Protein AF-A0A6A3G3S0-F1 (afdb_monomer_lite)

pLDDT: mean 76.73, std 18.08, range [41.16, 98.62]

InterPro domains:
  IPR059861 BZIP transcription factor, 1 C-terminal domain [PF27643] (61-111)

Structure (mmCIF, N/CA/C/O backbone):
data_AF-A0A6A3G3S0-F1
#
_entry.id   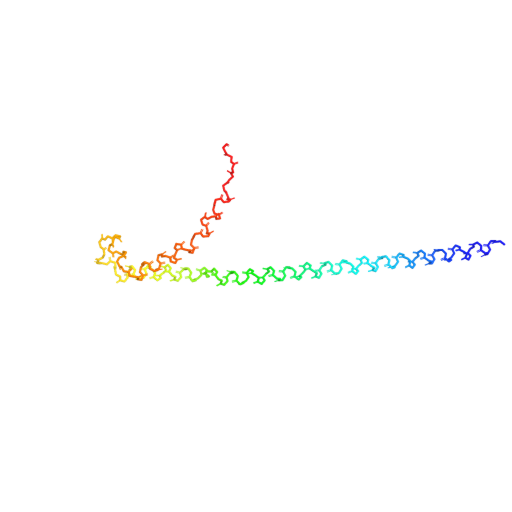AF-A0A6A3G3S0-F1
#
loop_
_atom_site.group_PDB
_atom_site.id
_atom_site.type_symbol
_atom_site.label_atom_id
_atom_site.label_alt_id
_atom_site.label_comp_id
_atom_site.label_asym_id
_atom_site.label_entity_id
_atom_site.label_seq_id
_atom_site.pdbx_PDB_ins_code
_atom_site.Cartn_x
_atom_site.Cartn_y
_atom_site.Cartn_z
_atom_site.occupancy
_atom_site.B_iso_or_equiv
_atom_site.auth_seq_id
_atom_site.auth_comp_id
_atom_site.auth_asym_id
_atom_site.auth_atom_id
_atom_site.pdbx_PDB_model_num
ATOM 1 N N . MET A 1 1 ? 34.112 5.052 -49.708 1.00 67.19 1 MET A N 1
ATOM 2 C CA . MET A 1 1 ? 34.308 5.078 -48.235 1.00 67.19 1 MET A CA 1
ATOM 3 C C . MET A 1 1 ? 33.255 5.879 -47.453 1.00 67.19 1 MET A C 1
ATOM 5 O O . MET A 1 1 ? 32.523 5.269 -46.684 1.00 67.19 1 MET A O 1
ATOM 9 N N . LYS A 1 2 ? 33.097 7.201 -47.648 1.00 85.00 2 LYS A N 1
ATOM 10 C CA . LYS A 1 2 ? 32.223 8.062 -46.803 1.00 85.00 2 LYS A CA 1
ATOM 11 C C . LYS A 1 2 ? 30.750 7.609 -46.683 1.00 85.00 2 LYS A C 1
ATOM 13 O O . LYS A 1 2 ? 30.174 7.660 -45.600 1.00 85.00 2 LYS A O 1
ATOM 18 N N . LYS A 1 3 ? 30.140 7.105 -47.768 1.00 90.94 3 LYS A N 1
ATOM 19 C CA . LYS A 1 3 ? 28.745 6.603 -47.761 1.00 90.94 3 LYS A CA 1
ATOM 20 C C . LYS A 1 3 ? 28.559 5.337 -46.908 1.00 90.94 3 LYS A C 1
ATOM 22 O O . LYS A 1 3 ? 27.521 5.193 -46.270 1.00 90.94 3 LYS A O 1
ATOM 27 N N . ALA A 1 4 ? 29.551 4.443 -46.882 1.00 92.69 4 ALA A N 1
ATOM 28 C CA . ALA A 1 4 ? 29.500 3.218 -46.081 1.00 92.69 4 ALA A CA 1
ATOM 29 C C . ALA A 1 4 ? 29.567 3.539 -44.580 1.00 92.69 4 ALA A C 1
ATOM 31 O O . ALA A 1 4 ? 28.737 3.057 -43.816 1.00 92.69 4 ALA A O 1
ATOM 32 N N . ILE A 1 5 ? 30.460 4.457 -44.193 1.00 93.62 5 ILE A N 1
ATOM 33 C CA . ILE A 1 5 ? 30.597 4.938 -42.809 1.00 93.62 5 ILE A CA 1
ATOM 34 C C . ILE A 1 5 ? 29.283 5.558 -42.311 1.00 93.62 5 ILE A C 1
ATOM 36 O O . ILE A 1 5 ? 28.800 5.207 -41.238 1.00 93.62 5 ILE A O 1
ATOM 40 N N . ARG A 1 6 ? 28.647 6.424 -43.112 1.00 94.31 6 ARG A N 1
ATOM 41 C CA . ARG A 1 6 ? 27.362 7.047 -42.745 1.00 94.31 6 ARG A CA 1
ATOM 42 C C . ARG A 1 6 ? 26.238 6.020 -42.562 1.00 94.31 6 ARG A C 1
ATOM 44 O O . ARG A 1 6 ? 25.422 6.168 -41.655 1.00 94.31 6 ARG A O 1
ATOM 51 N N . ARG A 1 7 ? 26.175 4.985 -43.408 1.00 95.38 7 ARG A N 1
ATOM 52 C CA . ARG A 1 7 ? 25.184 3.902 -43.266 1.00 95.38 7 ARG A CA 1
ATOM 53 C C . ARG A 1 7 ? 25.396 3.125 -41.971 1.00 95.38 7 ARG A C 1
ATOM 55 O O . ARG A 1 7 ? 24.426 2.866 -41.264 1.00 95.38 7 ARG A O 1
ATOM 62 N N . GLU A 1 8 ? 26.644 2.819 -41.640 1.00 95.69 8 GLU A N 1
ATOM 63 C CA . GLU A 1 8 ? 26.983 2.096 -40.415 1.00 95.69 8 GLU A CA 1
ATOM 64 C C . GLU A 1 8 ? 26.672 2.915 -39.154 1.00 95.69 8 GLU A C 1
ATOM 66 O O . GLU A 1 8 ? 26.036 2.430 -38.219 1.00 95.69 8 GLU A O 1
ATOM 71 N N . GLN A 1 9 ? 26.985 4.212 -39.167 1.00 95.25 9 GLN A N 1
ATOM 72 C CA . GLN A 1 9 ? 26.577 5.135 -38.104 1.00 95.25 9 GLN A CA 1
ATOM 73 C C . GLN A 1 9 ? 25.050 5.219 -37.959 1.00 95.25 9 GLN A C 1
ATOM 75 O O . GLN A 1 9 ? 24.542 5.244 -36.836 1.00 95.25 9 GLN A O 1
ATOM 80 N N . GLY A 1 10 ? 24.308 5.219 -39.072 1.00 97.00 10 GLY A N 1
ATOM 81 C CA . GLY A 1 10 ? 22.844 5.179 -39.072 1.00 97.00 10 GLY A CA 1
ATOM 82 C C . GLY A 1 10 ? 22.292 3.917 -38.405 1.00 97.00 10 GLY A C 1
ATOM 83 O O . GLY A 1 10 ? 21.446 4.017 -37.513 1.00 97.00 10 GLY A O 1
ATOM 84 N N . ARG A 1 11 ? 22.827 2.742 -38.762 1.00 97.00 11 ARG A N 1
ATOM 85 C CA . ARG A 1 11 ? 22.468 1.456 -38.136 1.00 97.00 11 ARG A CA 1
ATOM 86 C C . ARG A 1 11 ? 22.727 1.477 -36.632 1.00 97.00 11 ARG A C 1
ATOM 88 O O . ARG A 1 11 ? 21.829 1.155 -35.855 1.00 97.00 11 ARG A O 1
ATOM 95 N N . ASN A 1 12 ? 23.901 1.950 -36.216 1.00 97.75 12 ASN A N 1
ATOM 96 C CA . ASN A 1 12 ? 24.274 2.039 -34.804 1.00 97.75 12 ASN A CA 1
ATOM 97 C C . ASN A 1 12 ? 23.388 3.008 -34.017 1.00 97.75 12 ASN A C 1
ATOM 99 O O . ASN A 1 12 ? 22.987 2.723 -32.887 1.00 97.75 12 ASN A O 1
ATOM 103 N N . SER A 1 13 ? 23.046 4.160 -34.587 1.00 97.56 13 SER A N 1
ATOM 104 C CA . SER A 1 13 ? 22.135 5.111 -33.944 1.00 97.56 13 SER A CA 1
ATOM 105 C C . SER A 1 13 ? 20.719 4.548 -33.820 1.00 97.56 13 SER A C 1
ATOM 107 O O . SER A 1 13 ? 20.108 4.668 -32.757 1.00 97.56 13 SER A O 1
ATOM 109 N N . GLN A 1 14 ? 20.224 3.847 -34.843 1.00 97.88 14 GLN A N 1
ATOM 110 C CA . GLN A 1 14 ? 18.904 3.220 -34.804 1.00 97.88 14 GLN A CA 1
ATOM 111 C C . GLN A 1 14 ? 18.845 2.042 -33.819 1.00 97.88 14 GLN A C 1
ATOM 113 O O . GLN A 1 14 ? 17.877 1.919 -33.066 1.00 97.88 14 GLN A O 1
ATOM 118 N N . ALA A 1 15 ? 19.895 1.219 -33.754 1.00 98.06 15 ALA A N 1
ATOM 119 C CA . ALA A 1 15 ? 20.025 0.156 -32.759 1.00 98.06 15 ALA A CA 1
ATOM 120 C C . ALA A 1 15 ? 20.031 0.726 -31.332 1.00 98.06 15 ALA A C 1
ATOM 122 O O . ALA A 1 15 ? 19.273 0.263 -30.475 1.00 98.06 15 ALA A O 1
ATOM 123 N N . ARG A 1 16 ? 20.803 1.797 -31.093 1.00 97.94 16 ARG A N 1
ATOM 124 C CA . ARG A 1 16 ? 20.833 2.503 -29.803 1.00 97.94 16 ARG A CA 1
ATOM 125 C C . ARG A 1 16 ? 19.474 3.085 -29.435 1.00 97.94 16 ARG A C 1
ATOM 127 O O . ARG A 1 16 ? 19.062 2.953 -28.286 1.00 97.94 16 ARG A O 1
ATOM 134 N N . TYR A 1 17 ? 18.764 3.694 -30.383 1.00 97.94 17 TYR A N 1
ATOM 135 C CA . TYR A 1 17 ? 17.420 4.219 -30.140 1.00 97.94 17 TYR A CA 1
ATOM 136 C C . TYR A 1 17 ? 16.448 3.105 -29.730 1.00 97.94 17 TYR A C 1
ATOM 138 O O . TYR A 1 17 ? 15.818 3.199 -28.678 1.00 97.94 17 TYR A O 1
ATOM 146 N N . ARG A 1 18 ? 16.395 2.004 -30.493 1.00 98.00 18 ARG A N 1
ATOM 147 C CA . ARG A 1 18 ? 15.549 0.841 -30.171 1.00 98.00 18 ARG A CA 1
ATOM 148 C C . ARG A 1 18 ? 15.887 0.236 -28.809 1.00 98.00 18 ARG A C 1
ATOM 150 O O . ARG A 1 18 ? 14.985 -0.184 -28.091 1.00 98.00 18 ARG A O 1
ATOM 157 N N . ASN A 1 19 ? 17.167 0.193 -28.441 1.00 98.38 19 ASN A N 1
ATOM 158 C CA . ASN A 1 19 ? 17.584 -0.296 -27.130 1.00 98.38 19 ASN A CA 1
ATOM 159 C C . ASN A 1 19 ? 17.099 0.620 -25.995 1.00 98.38 19 ASN A C 1
ATOM 161 O O . ASN A 1 19 ? 16.526 0.139 -25.022 1.00 98.38 19 ASN A O 1
ATOM 165 N N . ARG A 1 20 ? 17.247 1.945 -26.143 1.00 98.31 20 ARG A N 1
ATOM 166 C CA . ARG A 1 20 ? 16.732 2.912 -25.156 1.00 98.31 20 ARG A CA 1
ATOM 167 C C . ARG A 1 20 ? 15.220 2.782 -24.971 1.00 98.31 20 ARG A C 1
ATOM 169 O O . ARG A 1 20 ? 14.754 2.847 -23.838 1.00 98.31 20 ARG A O 1
ATOM 176 N N . GLN A 1 21 ? 14.472 2.575 -26.056 1.00 98.19 21 GLN A N 1
ATOM 177 C CA . GLN A 1 21 ? 13.022 2.366 -25.986 1.00 98.19 21 GLN A CA 1
ATOM 178 C C . GLN A 1 21 ? 12.667 1.096 -25.205 1.00 98.19 21 GLN A C 1
ATOM 180 O O . GLN A 1 21 ? 11.873 1.162 -24.270 1.00 98.19 21 GLN A O 1
ATOM 185 N N . ARG A 1 22 ? 13.328 -0.032 -25.501 1.00 98.38 22 ARG A N 1
ATOM 186 C CA . ARG A 1 22 ? 13.133 -1.292 -24.763 1.00 98.38 22 ARG A CA 1
ATOM 187 C C . ARG A 1 22 ? 13.443 -1.154 -23.272 1.00 98.38 22 ARG A C 1
ATOM 189 O O . ARG A 1 22 ? 12.666 -1.618 -22.445 1.00 98.38 22 ARG A O 1
ATOM 196 N N . ILE A 1 23 ? 14.537 -0.474 -22.922 1.00 98.44 23 ILE A N 1
ATOM 197 C CA . ILE A 1 23 ? 14.905 -0.232 -21.519 1.00 98.44 23 ILE A CA 1
ATOM 198 C C . ILE A 1 23 ? 13.830 0.597 -20.809 1.00 98.44 23 ILE A C 1
ATOM 200 O O . ILE A 1 23 ? 13.397 0.217 -19.724 1.00 98.44 23 ILE A O 1
ATOM 204 N N . ARG A 1 24 ? 13.366 1.697 -21.418 1.00 98.25 24 ARG A N 1
ATOM 205 C CA . ARG A 1 24 ? 12.310 2.539 -20.831 1.00 98.25 24 ARG A CA 1
ATOM 206 C C . ARG A 1 24 ? 11.011 1.765 -20.630 1.00 98.25 24 ARG A C 1
ATOM 208 O O . ARG A 1 24 ? 10.409 1.869 -19.567 1.00 98.25 24 ARG A O 1
ATOM 215 N N . GLN A 1 25 ? 10.609 0.966 -21.617 1.00 98.31 25 GLN A N 1
ATOM 216 C CA . GLN A 1 25 ? 9.414 0.133 -21.518 1.00 98.31 25 GLN A CA 1
ATOM 217 C C . GLN A 1 25 ? 9.540 -0.891 -20.384 1.00 98.31 25 GLN A C 1
ATOM 219 O O . GLN A 1 25 ? 8.634 -1.000 -19.562 1.00 98.31 25 GLN A O 1
ATOM 224 N N . GLY A 1 26 ? 10.683 -1.575 -20.280 1.00 98.44 26 GLY A N 1
ATOM 225 C CA . GLY A 1 26 ? 10.938 -2.520 -19.193 1.00 98.44 26 GLY A CA 1
ATOM 226 C C . GLY A 1 26 ? 10.949 -1.850 -17.815 1.00 98.44 26 GLY A C 1
ATOM 227 O O . GLY A 1 26 ? 10.383 -2.383 -16.865 1.00 98.44 26 GLY A O 1
ATOM 228 N N . GLN A 1 27 ? 11.537 -0.657 -17.692 1.00 98.50 27 GLN A N 1
ATOM 229 C CA . GLN A 1 27 ? 11.506 0.119 -16.447 1.00 98.50 27 GLN A CA 1
ATOM 230 C C . GLN A 1 27 ? 10.081 0.530 -16.062 1.00 98.50 27 GLN A C 1
ATOM 232 O O . GLN A 1 27 ? 9.719 0.438 -14.891 1.00 98.50 27 GLN A O 1
ATOM 237 N N . LEU A 1 28 ? 9.272 0.962 -17.033 1.00 98.50 28 LEU A N 1
ATOM 238 C CA . LEU A 1 28 ? 7.881 1.330 -16.792 1.00 98.50 28 LEU A CA 1
ATOM 239 C C . LEU A 1 28 ? 7.059 0.120 -16.337 1.00 98.50 28 LEU A C 1
ATOM 241 O O . LEU A 1 28 ? 6.348 0.219 -15.344 1.00 98.50 28 LEU A O 1
ATOM 245 N N . GLN A 1 29 ? 7.206 -1.027 -17.004 1.00 98.56 29 GLN A N 1
ATOM 246 C CA . GLN A 1 29 ? 6.522 -2.267 -16.625 1.00 98.56 29 GLN A CA 1
ATOM 247 C C . GLN A 1 29 ? 6.864 -2.694 -15.195 1.00 98.56 29 GLN A C 1
ATOM 249 O O . GLN A 1 29 ? 5.958 -2.981 -14.418 1.00 98.56 29 GLN A O 1
ATOM 254 N N . ARG A 1 30 ? 8.148 -2.649 -14.812 1.00 98.62 30 ARG A N 1
ATOM 255 C CA . ARG A 1 30 ? 8.570 -2.954 -13.434 1.00 98.62 30 ARG A CA 1
ATOM 256 C C . ARG A 1 30 ? 7.938 -2.007 -12.416 1.00 98.62 30 ARG A C 1
ATOM 258 O O . ARG A 1 30 ? 7.444 -2.468 -11.397 1.00 98.62 30 ARG A O 1
ATOM 265 N N . LYS A 1 31 ? 7.914 -0.698 -12.696 1.00 98.44 31 LYS A N 1
ATOM 266 C CA . LYS A 1 31 ? 7.282 0.289 -11.803 1.00 98.44 31 LYS A CA 1
ATOM 267 C C . LYS A 1 31 ? 5.781 0.057 -11.660 1.00 98.44 31 LYS A C 1
ATOM 269 O O . LYS A 1 31 ? 5.257 0.149 -10.558 1.00 98.44 31 LYS A O 1
ATOM 274 N N . VAL A 1 32 ? 5.092 -0.248 -12.759 1.00 98.62 32 VAL A N 1
ATOM 275 C CA . VAL A 1 32 ? 3.659 -0.573 -12.727 1.00 98.62 32 VAL A CA 1
ATOM 276 C C . VAL A 1 32 ? 3.414 -1.803 -11.859 1.00 98.62 32 VAL A C 1
ATOM 278 O O . VAL A 1 32 ? 2.536 -1.760 -11.003 1.00 98.62 32 VAL A O 1
ATOM 281 N N . GLN A 1 33 ? 4.214 -2.858 -12.028 1.00 98.50 33 GLN A N 1
ATOM 282 C CA . GLN A 1 33 ? 4.099 -4.066 -11.216 1.00 98.50 33 GLN A CA 1
ATOM 283 C C . GLN A 1 33 ? 4.330 -3.777 -9.724 1.00 98.50 33 GLN A C 1
ATOM 285 O O . GLN A 1 33 ? 3.501 -4.149 -8.898 1.00 98.50 33 GLN A O 1
ATOM 290 N N . GLN A 1 34 ? 5.393 -3.042 -9.382 1.00 98.56 34 GLN A N 1
ATOM 291 C CA . GLN A 1 34 ? 5.680 -2.643 -7.998 1.00 98.56 34 GLN A CA 1
ATOM 292 C C . GLN A 1 34 ? 4.511 -1.872 -7.370 1.00 98.56 34 GLN A C 1
ATOM 294 O O . GLN A 1 34 ? 4.057 -2.203 -6.279 1.00 98.56 34 GLN A O 1
ATOM 299 N N . LEU A 1 35 ? 3.957 -0.889 -8.087 1.00 98.56 35 LEU A N 1
ATOM 300 C CA . LEU A 1 35 ? 2.813 -0.113 -7.602 1.00 98.56 35 LEU A CA 1
ATOM 301 C C . LEU A 1 35 ? 1.550 -0.968 -7.433 1.00 98.56 35 LEU A C 1
ATOM 303 O O . LEU A 1 35 ? 0.759 -0.731 -6.521 1.00 98.56 35 LEU A O 1
ATOM 307 N N . GLN A 1 36 ? 1.336 -1.961 -8.298 1.00 98.62 36 GLN A N 1
ATOM 308 C CA . GLN A 1 36 ? 0.216 -2.894 -8.164 1.00 98.62 36 GLN A CA 1
ATOM 309 C C . GLN A 1 36 ? 0.355 -3.773 -6.915 1.00 98.62 36 GLN A C 1
ATOM 311 O O . GLN A 1 36 ? -0.629 -3.958 -6.195 1.00 98.62 36 GLN A O 1
ATOM 316 N N . GLU A 1 37 ? 1.561 -4.266 -6.632 1.00 98.25 37 GLU A N 1
ATOM 317 C CA . GLU A 1 37 ? 1.871 -5.040 -5.426 1.00 98.25 37 GLU A CA 1
ATOM 318 C C . GLU A 1 37 ? 1.689 -4.191 -4.156 1.00 98.25 37 GLU A C 1
ATOM 320 O O . GLU A 1 37 ? 1.007 -4.614 -3.218 1.00 98.25 37 GLU A O 1
ATOM 325 N N . GLU A 1 38 ? 2.191 -2.952 -4.151 1.00 98.25 38 GLU A N 1
ATOM 326 C CA . GLU A 1 38 ? 1.995 -2.004 -3.047 1.00 98.25 38 GLU A CA 1
ATOM 327 C C . GLU A 1 38 ? 0.511 -1.703 -2.807 1.00 98.25 38 GLU A C 1
ATOM 329 O O . GLU A 1 38 ? 0.023 -1.781 -1.675 1.00 98.25 38 GLU A O 1
ATOM 334 N N . LEU A 1 39 ? -0.248 -1.415 -3.870 1.00 98.38 39 LEU A N 1
ATOM 335 C CA . LEU A 1 39 ? -1.691 -1.192 -3.781 1.00 98.38 39 LEU A CA 1
ATOM 336 C C . LEU A 1 39 ? -2.426 -2.409 -3.223 1.00 98.38 39 LEU A C 1
ATOM 338 O O . LEU A 1 39 ? -3.358 -2.251 -2.428 1.00 98.38 39 LEU A O 1
ATOM 342 N N . HIS A 1 40 ? -2.032 -3.615 -3.628 1.00 97.69 40 HIS A N 1
ATOM 343 C CA . HIS A 1 40 ? -2.606 -4.844 -3.098 1.00 97.69 40 HIS A CA 1
ATOM 344 C C . HIS A 1 40 ? -2.331 -4.974 -1.592 1.00 97.69 40 HIS A C 1
ATOM 346 O O . HIS A 1 40 ? -3.270 -5.150 -0.811 1.00 97.69 40 HIS A O 1
ATOM 352 N N . GLY A 1 41 ? -1.081 -4.769 -1.166 1.00 97.31 41 GLY A N 1
ATOM 353 C CA . GLY A 1 41 ? -0.697 -4.780 0.248 1.00 97.31 41 GLY A CA 1
ATOM 354 C C . GLY A 1 41 ? -1.460 -3.745 1.083 1.00 97.31 41 GLY A C 1
ATOM 355 O O . GLY A 1 41 ? -1.989 -4.061 2.153 1.00 97.31 41 GLY A O 1
ATOM 356 N N . LEU A 1 42 ? -1.609 -2.520 0.573 1.00 97.31 42 LEU A N 1
ATOM 357 C CA . LEU A 1 42 ? -2.370 -1.460 1.240 1.00 97.31 42 LEU A CA 1
ATOM 358 C C . LEU A 1 42 ? -3.864 -1.792 1.350 1.00 97.31 42 LEU A C 1
ATOM 360 O O . LEU A 1 42 ? -4.480 -1.533 2.388 1.00 97.31 42 LEU A O 1
ATOM 364 N N . ARG A 1 43 ? -4.460 -2.400 0.317 1.00 96.00 43 ARG A N 1
ATOM 365 C CA . ARG A 1 43 ? -5.862 -2.850 0.353 1.00 96.00 43 ARG A CA 1
ATOM 366 C C . ARG A 1 43 ? -6.079 -3.926 1.414 1.00 96.00 43 ARG A C 1
ATOM 368 O O . ARG A 1 43 ? -7.041 -3.808 2.176 1.00 96.00 43 ARG A O 1
ATOM 375 N N . LEU A 1 44 ? -5.178 -4.905 1.508 1.00 95.62 44 LEU A N 1
ATOM 376 C CA . LEU A 1 44 ? -5.215 -5.938 2.547 1.00 95.62 44 LEU A CA 1
ATOM 377 C C . LEU A 1 44 ? -5.075 -5.329 3.946 1.00 95.62 44 LEU A C 1
ATOM 379 O O . LEU A 1 44 ? -5.872 -5.633 4.835 1.00 95.62 44 LEU A O 1
ATOM 383 N N . LYS A 1 45 ? -4.125 -4.404 4.139 1.00 93.31 45 LYS A N 1
ATOM 384 C CA . LYS A 1 45 ? -3.946 -3.699 5.417 1.00 93.31 45 LYS A CA 1
ATOM 385 C C . LYS A 1 45 ? -5.209 -2.939 5.819 1.00 93.31 45 LYS A C 1
ATOM 387 O O . LYS A 1 45 ? -5.658 -3.058 6.956 1.00 93.31 45 LYS A O 1
ATOM 392 N N . ARG A 1 46 ? -5.831 -2.216 4.884 1.00 91.62 46 ARG A N 1
ATOM 393 C CA . ARG A 1 46 ? -7.103 -1.517 5.119 1.00 91.62 46 ARG A CA 1
ATOM 394 C C . ARG A 1 46 ? -8.227 -2.482 5.493 1.00 91.62 46 ARG A C 1
ATOM 396 O O . ARG A 1 46 ? -9.003 -2.181 6.393 1.00 91.62 46 ARG A O 1
ATOM 403 N N . GLN A 1 47 ? -8.335 -3.624 4.815 1.00 85.69 47 GLN A N 1
ATOM 404 C CA . GLN A 1 47 ? -9.343 -4.633 5.143 1.00 85.69 47 GLN A CA 1
ATOM 405 C C . GLN A 1 47 ? -9.129 -5.194 6.551 1.00 85.69 47 GLN A C 1
ATOM 407 O O . GLN A 1 47 ? -10.083 -5.267 7.322 1.00 85.69 47 GLN A O 1
ATOM 412 N N . ARG A 1 48 ? -7.882 -5.511 6.916 1.00 83.38 48 ARG A N 1
ATOM 413 C CA . ARG A 1 48 ? -7.527 -5.954 8.269 1.00 83.38 48 ARG A CA 1
ATOM 414 C C . ARG A 1 48 ? -7.899 -4.914 9.323 1.00 83.38 48 ARG A C 1
ATOM 416 O O . ARG A 1 48 ? -8.483 -5.285 10.333 1.00 83.38 48 ARG A O 1
ATOM 423 N N . LEU A 1 49 ? -7.605 -3.635 9.083 1.00 80.81 49 LEU A N 1
ATOM 424 C CA . LEU A 1 49 ? -7.976 -2.552 9.999 1.00 80.81 49 LEU A CA 1
ATOM 425 C C . LEU A 1 49 ? -9.495 -2.436 10.149 1.00 80.81 49 LEU A C 1
ATOM 427 O O . LEU A 1 49 ? -9.978 -2.433 11.270 1.00 80.81 49 LEU A O 1
ATOM 431 N N . ARG A 1 50 ? -10.257 -2.470 9.050 1.00 74.50 50 ARG A N 1
ATOM 432 C CA . ARG A 1 50 ? -11.732 -2.446 9.100 1.00 74.50 50 ARG A CA 1
ATOM 433 C C . ARG A 1 50 ? -12.330 -3.632 9.855 1.00 74.50 50 ARG A C 1
ATOM 435 O O . ARG A 1 50 ? -13.369 -3.490 10.489 1.00 74.50 50 ARG A O 1
ATOM 442 N N . LEU A 1 51 ? -11.724 -4.814 9.749 1.00 72.12 51 LEU A N 1
ATOM 443 C CA . LEU A 1 51 ? -12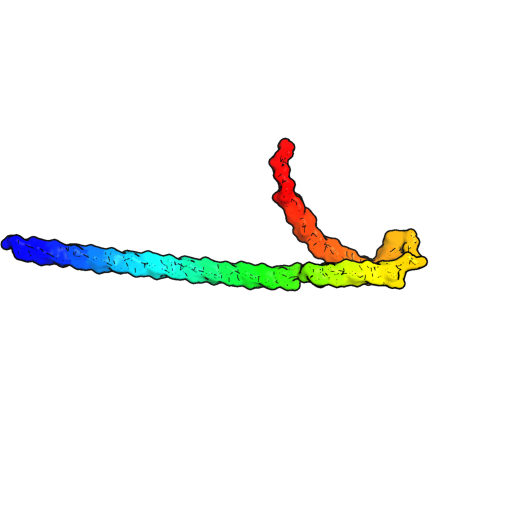.151 -5.983 10.521 1.00 72.12 51 LEU A CA 1
ATOM 444 C C . LEU A 1 51 ? -11.758 -5.839 11.997 1.00 72.12 51 LEU A C 1
ATOM 446 O O . LEU A 1 51 ? -12.586 -6.105 12.860 1.00 72.12 51 LEU A O 1
ATOM 450 N N . SER A 1 52 ? -10.551 -5.341 12.286 1.00 64.31 52 SER A N 1
ATOM 451 C CA . SER A 1 52 ? -10.088 -5.063 13.652 1.00 64.31 52 SER A CA 1
ATOM 452 C C . SER A 1 52 ? -10.932 -3.994 14.354 1.00 64.31 52 SER A C 1
ATOM 454 O O . SER A 1 52 ? -11.229 -4.133 15.535 1.00 64.31 52 SER A O 1
ATOM 456 N N . GLU A 1 53 ? -11.344 -2.944 13.644 1.00 59.84 53 GLU A N 1
ATOM 457 C CA . GLU A 1 53 ? -12.255 -1.902 14.139 1.00 59.84 53 GLU A CA 1
ATOM 458 C C . GLU A 1 53 ? -13.654 -2.445 14.434 1.00 59.84 53 GLU A C 1
ATOM 460 O O . GLU A 1 53 ? -14.352 -1.897 15.277 1.00 59.84 53 GLU A O 1
ATOM 465 N N . LYS A 1 54 ? -14.077 -3.521 13.761 1.00 5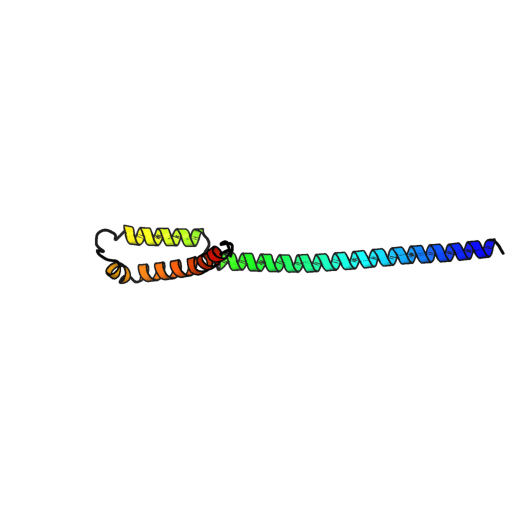6.47 54 LYS A N 1
ATOM 466 C CA . LYS A 1 54 ? -15.340 -4.207 14.068 1.00 56.47 54 LYS A CA 1
ATOM 467 C C . LYS A 1 54 ? -15.222 -5.149 15.266 1.00 56.47 54 LYS A C 1
ATOM 469 O O . LYS A 1 54 ? -16.224 -5.389 15.932 1.00 56.47 54 LYS A O 1
ATOM 474 N N . THR A 1 55 ? -14.036 -5.704 15.528 1.00 56.44 55 THR A N 1
ATOM 475 C CA . THR A 1 55 ? -13.792 -6.593 16.679 1.00 56.44 55 THR A CA 1
ATOM 476 C C . THR A 1 55 ? -13.445 -5.835 17.957 1.00 56.44 55 THR A C 1
ATOM 478 O O . THR A 1 55 ? -13.744 -6.316 19.048 1.00 56.44 55 THR A O 1
ATOM 481 N N . ASN A 1 56 ? -12.848 -4.648 17.841 1.00 55.00 56 ASN A N 1
ATOM 482 C CA . ASN A 1 56 ? -12.741 -3.702 18.942 1.00 55.00 56 ASN A CA 1
ATOM 483 C C . ASN A 1 56 ? -14.119 -3.059 19.092 1.00 55.00 56 ASN A C 1
ATOM 485 O O . ASN A 1 56 ? -14.618 -2.472 18.139 1.00 55.00 56 ASN A O 1
ATOM 489 N N . SER A 1 57 ? -14.769 -3.238 20.244 1.00 61.81 57 SER A N 1
ATOM 490 C CA . SER A 1 57 ? -16.083 -2.652 20.533 1.00 61.81 57 SER A CA 1
ATOM 491 C C . SER A 1 57 ? -16.134 -1.218 20.003 1.00 61.81 57 SER A C 1
ATOM 493 O O . SER A 1 57 ? -15.306 -0.404 20.409 1.00 61.81 57 SER A O 1
ATOM 495 N N . SER A 1 58 ? -17.057 -0.916 19.078 1.00 68.56 58 SER A N 1
ATOM 496 C CA . SER A 1 58 ? -17.146 0.433 18.514 1.00 68.56 58 SER A CA 1
ATOM 497 C C . SER A 1 58 ? -17.231 1.452 19.658 1.00 68.56 58 SER A C 1
ATOM 499 O O . SER A 1 58 ? -17.815 1.131 20.701 1.00 68.56 58 SER A O 1
ATOM 501 N N . PRO A 1 59 ? -16.683 2.670 19.512 1.00 67.81 59 PRO A N 1
ATOM 502 C CA . PRO A 1 59 ? -16.785 3.688 20.556 1.00 67.81 59 PRO A CA 1
ATOM 503 C C . PRO A 1 59 ? -18.230 3.861 21.042 1.00 67.81 59 PRO A C 1
ATOM 505 O O . PRO A 1 59 ? -18.481 3.909 22.241 1.00 67.81 59 PRO A O 1
ATOM 508 N N . SER A 1 60 ? -19.201 3.802 20.125 1.00 67.75 60 SER A N 1
ATOM 509 C CA . SER A 1 60 ? -20.632 3.789 20.444 1.00 67.75 60 SER A CA 1
ATOM 510 C C . SER A 1 60 ? -21.057 2.585 21.289 1.00 67.75 60 SER A C 1
ATOM 512 O O . SER A 1 60 ? -21.807 2.761 22.238 1.00 67.75 60 SER A O 1
ATOM 514 N N . ALA A 1 61 ? -20.568 1.375 21.010 1.00 70.06 61 ALA A N 1
ATOM 515 C CA . ALA A 1 61 ? -20.857 0.191 21.820 1.00 70.06 61 ALA A CA 1
ATOM 516 C C . ALA A 1 61 ? -20.233 0.266 23.228 1.00 70.06 61 ALA A C 1
ATOM 518 O O . ALA A 1 61 ? -20.861 -0.176 24.193 1.00 70.06 61 ALA A O 1
ATOM 519 N N . VAL A 1 62 ? -19.042 0.864 23.371 1.00 72.00 62 VAL A N 1
ATOM 520 C CA . VAL A 1 62 ? -18.438 1.149 24.688 1.00 72.00 62 VAL A CA 1
ATOM 521 C C . VAL A 1 62 ? -19.291 2.163 25.450 1.00 72.00 62 VAL A C 1
ATOM 523 O O . VAL A 1 62 ? -19.673 1.904 26.590 1.00 72.00 62 VAL A O 1
ATOM 526 N N . VAL A 1 63 ? -19.661 3.272 24.801 1.00 73.62 63 VAL A N 1
ATOM 527 C CA . VAL A 1 63 ? -20.524 4.317 25.369 1.00 73.62 63 VAL A CA 1
ATOM 528 C C . VAL A 1 63 ? -21.869 3.735 25.803 1.00 73.62 63 VAL A C 1
ATOM 530 O O . VAL A 1 63 ? -22.238 3.879 26.964 1.00 73.62 63 VAL A O 1
ATOM 533 N N . SER A 1 64 ? -22.568 2.987 24.944 1.00 74.31 64 SER A N 1
ATOM 534 C CA . SER A 1 64 ? -23.827 2.320 25.303 1.00 74.31 64 SER A CA 1
ATOM 535 C C . SER A 1 64 ? -23.670 1.381 26.498 1.00 74.31 64 SER A C 1
ATOM 537 O O . SER A 1 64 ? -24.591 1.245 27.301 1.00 74.31 64 SER A O 1
ATOM 539 N N . LYS A 1 65 ? -22.510 0.734 26.655 1.00 72.62 65 LYS A N 1
ATOM 540 C CA . LYS A 1 65 ? -22.248 -0.140 27.799 1.00 72.62 65 LYS A CA 1
ATOM 541 C C . LYS A 1 65 ? -21.989 0.629 29.092 1.00 72.62 65 LYS A C 1
ATOM 543 O O . LYS A 1 65 ? -22.462 0.188 30.135 1.00 72.62 65 LYS A O 1
ATOM 548 N N . ILE A 1 66 ? -21.298 1.768 29.021 1.00 78.00 66 ILE A N 1
ATOM 549 C CA . ILE A 1 66 ? -21.133 2.699 30.147 1.00 78.00 66 ILE A CA 1
ATOM 550 C C . ILE A 1 66 ? -22.495 3.249 30.570 1.00 78.00 66 ILE A C 1
ATOM 552 O O . ILE A 1 66 ? -22.836 3.161 31.743 1.00 78.00 66 ILE A O 1
ATOM 556 N N . PHE A 1 67 ? -23.300 3.741 29.625 1.00 77.69 67 PHE A N 1
ATOM 557 C CA . PHE A 1 67 ? -24.644 4.245 29.916 1.00 77.69 67 PHE A CA 1
ATOM 558 C C . PHE A 1 67 ? -25.543 3.166 30.510 1.00 77.69 67 PHE A C 1
ATOM 560 O O . PHE A 1 67 ? -26.202 3.436 31.499 1.00 77.69 67 PHE A O 1
ATOM 567 N N . ARG A 1 68 ? -25.507 1.925 30.007 1.00 73.38 68 ARG A N 1
ATOM 568 C CA . ARG A 1 68 ? -26.223 0.807 30.639 1.00 73.38 68 ARG A CA 1
ATOM 569 C C . ARG A 1 68 ? -25.743 0.511 32.055 1.00 73.38 68 ARG A C 1
ATOM 57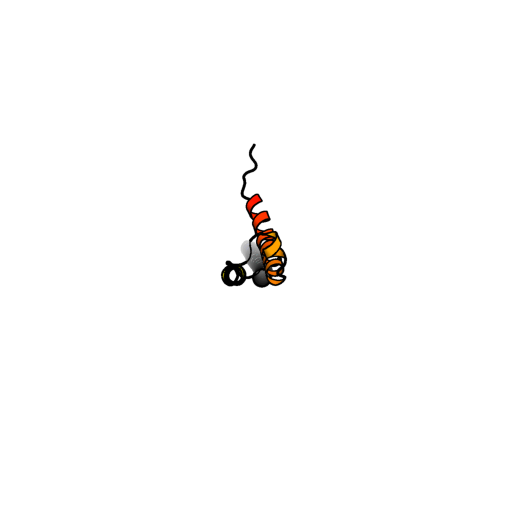1 O O . ARG A 1 68 ? -26.577 0.243 32.903 1.00 73.38 68 ARG A O 1
ATOM 578 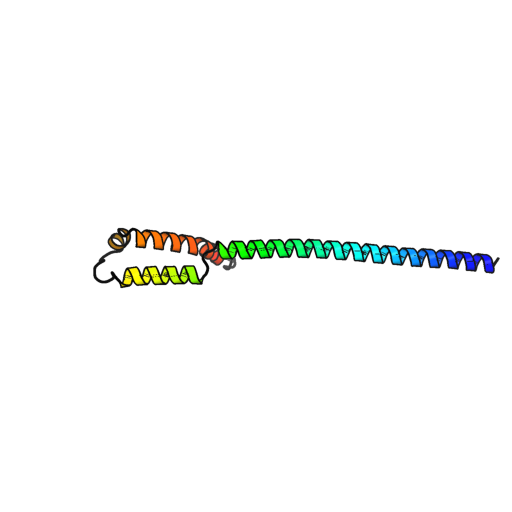N N . LEU A 1 69 ? -24.433 0.537 32.308 1.00 71.31 69 LEU A N 1
ATOM 579 C CA . LEU A 1 69 ? -23.869 0.386 33.654 1.00 71.31 69 LEU A CA 1
ATOM 580 C C . LEU A 1 69 ? -24.394 1.477 34.580 1.00 71.31 69 LEU A C 1
ATOM 582 O O . LEU A 1 69 ? -24.905 1.168 35.650 1.00 71.31 69 LEU A O 1
ATOM 586 N N . LEU A 1 70 ? -24.320 2.732 34.138 1.00 72.88 70 LEU A N 1
ATOM 587 C CA . LEU A 1 70 ? -24.850 3.873 34.870 1.00 72.88 70 LEU A CA 1
ATOM 588 C C . LEU A 1 70 ? -26.350 3.717 35.093 1.00 72.88 70 LEU A C 1
ATOM 590 O O . LEU A 1 70 ? -26.776 3.809 36.226 1.00 72.88 70 LEU A O 1
ATOM 594 N N . GLU A 1 71 ? -27.147 3.406 34.076 1.00 70.19 71 GLU A N 1
ATOM 595 C CA . GLU A 1 71 ? -28.584 3.161 34.208 1.00 70.19 71 GLU A CA 1
ATOM 596 C C . GLU A 1 71 ? -28.901 1.999 35.146 1.00 70.19 71 GLU A C 1
ATOM 598 O O . GLU A 1 71 ? -29.839 2.112 35.918 1.00 70.19 71 GLU A O 1
ATOM 603 N N . THR A 1 72 ? -28.152 0.894 35.136 1.00 64.88 72 THR A N 1
ATOM 604 C CA . THR A 1 72 ? -28.360 -0.194 36.107 1.00 64.88 72 THR A CA 1
ATOM 605 C C . THR A 1 72 ? -27.993 0.238 37.521 1.00 64.88 72 THR A C 1
ATOM 607 O O . THR A 1 72 ? -28.728 -0.059 38.460 1.00 64.88 72 THR A O 1
ATOM 610 N N . SER A 1 73 ? -26.910 1.001 37.672 1.00 60.69 73 SER A N 1
ATOM 611 C CA . SER A 1 73 ? -26.513 1.569 38.955 1.00 60.69 73 SER A CA 1
ATOM 612 C C . SER A 1 73 ? -27.530 2.609 39.435 1.00 60.69 73 SER A C 1
ATOM 614 O O . SER A 1 73 ? -27.871 2.602 40.606 1.00 60.69 73 SER A O 1
ATOM 616 N N . PHE A 1 74 ? -28.081 3.437 38.538 1.00 59.84 74 PHE A N 1
ATOM 617 C CA . PHE A 1 74 ? -29.037 4.521 38.803 1.00 59.84 74 PHE A CA 1
ATOM 618 C C . PHE A 1 74 ? -30.514 4.100 38.779 1.00 59.84 74 PHE A C 1
ATOM 620 O O . PHE A 1 74 ? -31.356 4.832 39.294 1.00 59.84 74 PHE A O 1
ATOM 627 N N . ARG A 1 75 ? -30.857 2.911 38.276 1.00 60.38 75 ARG A N 1
ATOM 628 C CA . ARG A 1 75 ? -32.158 2.261 38.514 1.00 60.38 75 ARG A CA 1
ATOM 629 C C . ARG A 1 75 ? -32.185 1.501 39.840 1.00 60.38 75 ARG A C 1
ATOM 631 O O . ARG A 1 75 ? -33.269 1.253 40.353 1.00 60.38 75 ARG A O 1
ATOM 638 N N . SER A 1 76 ? -31.019 1.189 40.414 1.00 51.00 76 SER A N 1
ATOM 639 C CA . SER A 1 76 ? -30.877 0.612 41.755 1.00 51.00 76 SER A CA 1
ATOM 640 C C . SER A 1 76 ? -29.937 1.385 42.728 1.00 51.00 76 SER A C 1
ATOM 642 O O . SER A 1 76 ? -29.217 0.733 43.488 1.00 51.00 76 SER A O 1
ATOM 644 N N . PRO A 1 77 ? -29.914 2.738 42.789 1.00 47.72 77 PRO A N 1
ATOM 645 C CA . PRO A 1 77 ? -28.935 3.504 43.562 1.00 47.72 77 PRO A CA 1
ATOM 646 C C . PRO A 1 77 ? -29.436 3.866 44.963 1.00 47.72 77 PRO A C 1
ATOM 648 O O . PRO A 1 77 ? -28.764 4.610 45.664 1.00 47.72 77 PRO A O 1
ATOM 651 N N . TRP A 1 78 ? -30.603 3.377 45.388 1.00 50.06 78 TRP A N 1
ATOM 652 C CA . TRP A 1 78 ? -31.140 3.699 46.715 1.00 50.06 78 TRP A CA 1
ATOM 653 C C . TRP A 1 78 ? -31.054 2.539 47.715 1.00 50.06 78 TRP A C 1
ATOM 655 O O . TRP A 1 78 ? -31.442 2.715 48.865 1.00 50.06 78 TRP A O 1
ATOM 665 N N . HIS A 1 79 ? -30.516 1.375 47.323 1.00 53.09 79 HIS A N 1
ATOM 666 C CA . HIS A 1 79 ? -30.424 0.214 48.225 1.00 53.09 79 HIS A CA 1
ATOM 667 C C . HIS A 1 79 ? -29.039 -0.426 48.371 1.00 53.09 79 HIS A C 1
ATOM 669 O O . HIS A 1 79 ? -28.901 -1.302 49.213 1.00 53.09 79 HIS A O 1
ATOM 675 N N . MET A 1 80 ? -28.013 -0.011 47.620 1.00 58.81 80 MET A N 1
ATOM 676 C CA . MET A 1 80 ? -26.681 -0.623 47.737 1.00 58.81 80 MET A CA 1
ATOM 677 C C . MET A 1 80 ? -25.751 0.276 48.545 1.00 58.81 80 MET A C 1
ATOM 679 O O . MET A 1 80 ? -25.415 1.379 48.120 1.00 58.81 80 MET A O 1
ATOM 683 N N . THR A 1 81 ? -25.339 -0.201 49.715 1.00 60.38 81 THR A N 1
ATOM 684 C CA . THR A 1 81 ? -24.557 0.575 50.695 1.00 60.38 81 THR A CA 1
ATOM 685 C C . THR A 1 81 ? -23.044 0.412 50.532 1.00 60.38 81 THR A C 1
ATOM 687 O O . THR A 1 81 ? -22.280 1.162 51.136 1.00 60.38 81 THR A O 1
ATOM 690 N N . SER A 1 82 ? -22.584 -0.540 49.710 1.00 67.56 82 SER A N 1
ATOM 691 C CA . SER A 1 82 ? -21.153 -0.823 49.518 1.00 67.56 82 SER A CA 1
ATOM 692 C C . SER A 1 82 ? -20.802 -1.384 48.135 1.00 67.56 82 SER A C 1
ATOM 694 O O . SER A 1 82 ? -21.639 -1.937 47.414 1.00 67.56 82 SER A O 1
ATOM 696 N N . VAL A 1 83 ? -19.514 -1.277 47.787 1.00 65.88 83 VAL A N 1
ATOM 697 C CA . VAL A 1 83 ? -18.919 -1.870 46.578 1.00 65.88 83 VAL A CA 1
ATOM 698 C C . VAL A 1 83 ? -19.040 -3.398 46.606 1.00 65.88 83 VAL A C 1
ATOM 700 O O . VAL A 1 83 ? -19.327 -4.008 45.575 1.00 65.88 83 VAL A O 1
ATOM 703 N N . GLU A 1 84 ? -18.902 -4.026 47.777 1.00 68.94 84 GLU A N 1
ATOM 704 C CA . GLU A 1 84 ? -19.131 -5.461 47.971 1.00 68.94 84 GLU A CA 1
ATOM 705 C C . GLU A 1 84 ? -20.549 -5.879 47.575 1.00 68.94 84 GLU A C 1
ATOM 707 O O . GLU A 1 84 ? -20.732 -6.912 46.930 1.00 68.94 84 GLU A O 1
ATOM 712 N N . GLU A 1 85 ? -21.558 -5.086 47.937 1.00 68.44 85 GLU A N 1
ATOM 713 C CA . GLU A 1 85 ? -22.956 -5.349 47.590 1.00 68.44 85 GLU A CA 1
ATOM 714 C C . GLU A 1 85 ? -23.186 -5.238 46.081 1.00 68.44 85 GLU A C 1
ATOM 716 O O . GLU A 1 85 ? -23.740 -6.146 45.459 1.00 68.44 85 GLU A O 1
ATOM 721 N N . MET A 1 86 ? -22.645 -4.181 45.473 1.00 68.00 86 MET A N 1
ATOM 722 C CA . MET A 1 86 ? -22.688 -3.951 44.030 1.00 68.00 86 MET A CA 1
ATOM 723 C C . MET A 1 86 ? -22.072 -5.117 43.235 1.00 68.00 86 MET A C 1
ATOM 725 O O . MET A 1 86 ? -22.581 -5.503 42.178 1.00 68.00 86 MET A O 1
ATOM 729 N N . MET A 1 87 ? -21.011 -5.736 43.760 1.00 70.88 87 MET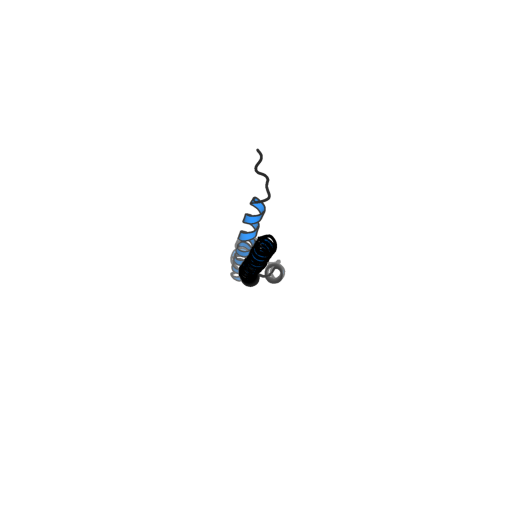 A N 1
ATOM 730 C CA . MET A 1 87 ? -20.337 -6.877 43.136 1.00 70.88 87 MET A CA 1
ATOM 731 C C . MET A 1 87 ? -21.093 -8.207 43.285 1.00 70.88 87 MET A C 1
ATOM 733 O O . MET A 1 87 ? -20.751 -9.171 42.599 1.00 70.88 87 MET A O 1
ATOM 737 N N . LYS A 1 88 ? -22.156 -8.294 44.097 1.00 75.19 88 LYS A N 1
ATOM 738 C CA . LYS A 1 88 ? -23.009 -9.499 44.157 1.00 75.19 88 LYS A CA 1
ATOM 739 C C . LYS A 1 88 ? -23.856 -9.656 42.890 1.00 75.19 88 LYS A C 1
ATOM 741 O O . LYS A 1 88 ? -24.095 -10.782 42.440 1.00 75.19 88 LYS A O 1
ATOM 746 N N . HIS A 1 89 ? -24.214 -8.556 42.226 1.00 73.44 89 HIS A N 1
ATOM 747 C CA . HIS A 1 89 ? -25.007 -8.583 40.996 1.00 73.44 89 HIS A CA 1
ATOM 748 C C . HIS A 1 89 ? -24.195 -9.093 39.795 1.00 73.44 89 HIS A C 1
ATOM 750 O O . HIS A 1 89 ? -23.107 -8.608 39.474 1.00 73.44 89 HIS A O 1
ATOM 756 N N . ALA A 1 90 ? -24.718 -10.119 39.119 1.00 73.12 90 ALA A N 1
ATOM 757 C CA . ALA A 1 90 ? -24.045 -10.756 37.986 1.00 73.12 90 ALA A CA 1
ATOM 758 C C . ALA A 1 90 ? -23.905 -9.811 36.778 1.00 73.12 90 ALA A C 1
ATOM 760 O O . ALA A 1 90 ? -22.874 -9.820 36.102 1.00 73.12 90 ALA A O 1
ATOM 761 N N . GLU A 1 91 ? -24.904 -8.960 36.539 1.00 68.69 91 GLU A N 1
ATOM 762 C CA . GLU A 1 91 ? -24.914 -7.999 35.431 1.00 68.69 91 GLU A CA 1
ATOM 763 C C . GLU A 1 91 ? -23.862 -6.900 35.601 1.00 68.69 91 GLU A C 1
ATOM 765 O O . GLU A 1 91 ? -23.146 -6.573 34.647 1.00 68.69 91 GLU A O 1
ATOM 770 N N . THR A 1 92 ? -23.699 -6.396 36.826 1.00 71.00 92 THR A N 1
ATOM 771 C CA . THR A 1 92 ? -22.678 -5.403 37.180 1.00 71.00 92 THR A CA 1
ATOM 772 C C . THR A 1 92 ? -21.280 -5.974 36.991 1.00 71.00 92 THR A C 1
ATOM 774 O O . THR A 1 92 ? -20.467 -5.401 36.262 1.00 71.00 92 THR A O 1
ATOM 777 N N . ARG A 1 93 ? -21.022 -7.175 37.531 1.00 76.38 93 ARG A N 1
ATOM 778 C CA . ARG A 1 93 ? -19.754 -7.896 37.326 1.00 76.38 93 ARG A CA 1
ATOM 779 C C . ARG A 1 93 ? -19.454 -8.122 35.849 1.00 76.38 93 ARG A C 1
ATOM 781 O O . ARG A 1 93 ? -18.325 -7.927 35.399 1.00 76.38 93 ARG A O 1
ATOM 788 N N . GLN A 1 94 ? -20.451 -8.541 35.074 1.00 74.75 94 GLN A N 1
ATOM 789 C CA . GLN A 1 94 ? -20.270 -8.800 33.651 1.00 74.75 94 GLN A CA 1
ATOM 790 C C . GLN A 1 94 ? -19.977 -7.522 32.864 1.00 74.75 94 GLN A C 1
ATOM 792 O O . GLN A 1 94 ? -19.152 -7.530 31.947 1.00 74.75 94 GLN A O 1
ATOM 797 N N . SER A 1 95 ? -20.627 -6.422 33.222 1.00 69.44 95 SER A N 1
ATOM 798 C CA . SER A 1 95 ? -20.426 -5.149 32.546 1.00 69.44 95 SER A CA 1
ATOM 799 C C . SER A 1 95 ? -19.064 -4.541 32.884 1.00 69.44 95 SER A C 1
ATOM 801 O O . SER A 1 95 ? -18.358 -4.143 31.958 1.00 69.44 95 SER A O 1
ATOM 803 N N . LEU A 1 96 ? -18.636 -4.601 34.151 1.00 73.12 96 LEU A N 1
ATOM 804 C CA . LEU A 1 96 ? -17.296 -4.191 34.590 1.00 73.12 96 LEU A CA 1
ATOM 805 C C . LEU A 1 96 ? -16.184 -4.997 33.910 1.00 73.12 96 LEU A C 1
ATOM 807 O O . LEU A 1 96 ? -15.229 -4.412 33.408 1.00 73.12 96 LEU A O 1
ATOM 811 N N . ARG A 1 97 ? -16.324 -6.326 33.800 1.00 78.69 97 ARG A N 1
ATOM 812 C CA . ARG A 1 97 ? -15.333 -7.166 33.099 1.00 78.69 97 ARG A CA 1
ATOM 813 C C . ARG A 1 97 ? -15.164 -6.781 31.633 1.00 78.69 97 ARG A C 1
ATOM 815 O O . ARG A 1 97 ? -14.051 -6.805 31.114 1.00 78.69 97 ARG A O 1
ATOM 822 N N . VAL A 1 98 ? -16.254 -6.449 30.943 1.00 73.69 98 VAL A N 1
ATOM 823 C CA . VAL A 1 98 ? -16.164 -6.006 29.544 1.00 73.69 98 VAL A CA 1
ATOM 824 C C . VAL A 1 98 ? -15.575 -4.604 29.443 1.00 73.69 98 VAL A C 1
ATOM 826 O O . VAL A 1 98 ? -14.790 -4.354 28.532 1.00 73.69 98 VAL A O 1
ATOM 829 N N . LEU A 1 99 ? -15.902 -3.717 30.381 1.00 69.69 99 LEU A N 1
ATOM 830 C CA . LEU A 1 99 ? -15.329 -2.378 30.439 1.00 69.69 99 LEU A CA 1
ATOM 831 C C . LEU A 1 99 ? -13.806 -2.439 30.646 1.00 69.69 99 LEU A C 1
ATOM 833 O O . LEU A 1 99 ? -13.053 -1.869 29.863 1.00 69.69 99 LEU A O 1
ATOM 837 N N . GLN A 1 100 ? -13.348 -3.242 31.610 1.00 74.31 100 GLN A N 1
ATOM 838 C CA . GLN A 1 100 ? -11.929 -3.483 31.875 1.00 74.31 100 GLN A CA 1
ATOM 839 C C . GLN A 1 100 ? -11.199 -4.041 30.644 1.00 74.31 100 GLN A C 1
ATOM 841 O O . GLN A 1 100 ? -10.154 -3.518 30.271 1.00 74.31 100 GLN A O 1
ATOM 846 N N . LYS A 1 101 ? -11.774 -5.044 29.962 1.00 74.50 101 LYS A N 1
ATOM 847 C CA . LYS A 1 101 ? -11.209 -5.597 28.715 1.00 74.50 101 LYS A CA 1
ATOM 848 C C . LYS A 1 101 ? -11.148 -4.581 27.571 1.00 74.50 101 LYS A C 1
ATOM 850 O O . LYS A 1 101 ? -10.240 -4.650 26.748 1.00 74.50 101 LYS A O 1
ATOM 855 N N . SER A 1 102 ? -12.109 -3.660 27.507 1.00 67.19 102 SER A N 1
ATOM 856 C CA . SER A 1 102 ? -12.147 -2.623 26.468 1.00 67.19 102 SER A CA 1
ATOM 857 C C . SER A 1 102 ? -11.050 -1.578 26.694 1.00 67.19 102 SER A C 1
ATOM 859 O O . SER A 1 102 ? -10.423 -1.145 25.737 1.00 67.19 102 SER A O 1
ATOM 861 N N . PHE A 1 103 ? -10.754 -1.244 27.955 1.00 65.00 103 PHE A N 1
ATOM 862 C CA . PHE A 1 103 ? -9.724 -0.262 28.309 1.00 65.00 103 PHE A CA 1
ATOM 863 C C . PHE A 1 103 ? -8.299 -0.825 28.412 1.00 65.00 103 PHE A C 1
ATOM 865 O O . PHE A 1 103 ? -7.343 -0.062 28.286 1.00 65.00 103 PHE A O 1
ATOM 872 N N . THR A 1 104 ? -8.108 -2.139 28.592 1.00 64.81 104 THR A N 1
ATOM 873 C CA . THR A 1 104 ? -6.758 -2.735 28.694 1.00 64.81 104 THR A CA 1
ATOM 874 C C . THR A 1 104 ? -5.868 -2.485 27.475 1.00 64.81 104 THR A C 1
ATOM 876 O O . THR A 1 104 ? -4.651 -2.499 27.618 1.00 64.81 104 THR A O 1
ATOM 879 N N . HIS A 1 105 ? -6.446 -2.222 26.298 1.00 57.50 105 HIS A N 1
ATOM 880 C CA . HIS A 1 105 ? -5.675 -1.918 25.090 1.00 57.50 105 HIS A CA 1
ATOM 881 C C . HIS A 1 105 ? -5.278 -0.428 24.980 1.00 57.50 105 HIS A C 1
ATOM 883 O O . HIS A 1 105 ? -4.249 -0.111 24.373 1.00 57.50 105 HIS A O 1
ATOM 889 N N . ASP A 1 106 ? -6.045 0.481 25.596 1.00 54.44 106 ASP A N 1
ATOM 890 C CA . ASP A 1 106 ? -5.783 1.929 25.593 1.00 54.44 106 ASP A CA 1
ATOM 891 C C . ASP A 1 106 ? -4.764 2.335 26.668 1.00 54.44 106 ASP A C 1
ATOM 893 O O . ASP A 1 106 ? -3.908 3.187 26.420 1.00 54.44 106 ASP A O 1
ATOM 897 N N . VAL A 1 107 ? -4.766 1.661 27.826 1.00 51.19 107 VAL A N 1
ATOM 898 C CA . VAL A 1 107 ? -3.776 1.889 28.898 1.00 51.19 107 VAL A CA 1
ATOM 899 C C . VAL A 1 107 ? -2.350 1.578 28.418 1.00 51.19 107 VAL A C 1
ATOM 901 O O . VAL A 1 107 ? -1.423 2.323 28.724 1.00 51.19 107 VAL A O 1
ATOM 904 N N . SER A 1 108 ? -2.170 0.557 27.573 1.00 50.78 108 SER A N 1
ATOM 905 C CA . SER A 1 108 ? -0.879 0.245 26.939 1.00 50.78 108 SER A CA 1
ATOM 906 C C . SER A 1 108 ? -0.440 1.240 25.852 1.00 50.78 108 SER A C 1
ATOM 908 O O . SER A 1 108 ? 0.745 1.296 25.522 1.00 50.78 108 SER A O 1
ATOM 910 N N . ASN A 1 109 ? -1.358 2.037 25.291 1.00 45.69 109 ASN A N 1
ATOM 911 C CA . ASN A 1 109 ? -1.027 3.079 24.312 1.00 45.69 109 ASN A CA 1
ATOM 912 C C . ASN A 1 109 ? -0.644 4.412 24.977 1.00 45.69 109 ASN A C 1
ATOM 914 O O . ASN A 1 109 ? 0.141 5.161 24.397 1.00 45.69 109 ASN A O 1
ATOM 918 N N . GLY A 1 110 ? -1.130 4.695 26.191 1.00 46.94 110 GLY A N 1
ATOM 919 C CA . GLY A 1 110 ? -0.740 5.884 26.964 1.00 46.94 110 GLY A CA 1
ATOM 920 C C . GLY A 1 110 ? 0.732 5.875 27.397 1.00 46.94 110 GLY A C 1
ATOM 921 O O . GLY A 1 110 ? 1.385 6.915 27.399 1.00 46.94 110 GLY A O 1
ATOM 922 N N . SER A 1 111 ? 1.301 4.694 27.662 1.00 49.25 111 SER A N 1
ATOM 923 C CA . SER A 1 111 ? 2.715 4.531 28.042 1.00 49.25 111 SER A CA 1
ATOM 924 C C . SER A 1 111 ? 3.704 4.789 26.898 1.00 49.25 111 SER A C 1
ATOM 926 O O . SER A 1 111 ? 4.900 4.903 27.141 1.00 49.25 111 SER A O 1
ATOM 928 N N . ARG A 1 112 ? 3.231 4.872 25.645 1.00 45.69 112 ARG A N 1
ATOM 929 C CA . ARG A 1 112 ? 4.074 5.122 24.462 1.00 45.69 112 ARG A CA 1
ATOM 930 C C . ARG A 1 112 ? 4.349 6.616 24.223 1.00 45.69 112 ARG A C 1
ATOM 932 O O . ARG A 1 112 ? 5.223 6.941 23.427 1.00 45.69 112 ARG A O 1
ATOM 939 N N . TRP A 1 113 ? 3.629 7.512 24.901 1.00 44.69 113 TRP A N 1
ATOM 940 C CA . TRP A 1 113 ? 3.734 8.968 24.719 1.00 44.69 113 TRP A CA 1
ATOM 941 C C . TRP A 1 113 ? 4.446 9.699 25.862 1.00 44.69 113 TRP A C 1
ATOM 943 O O . TRP A 1 113 ? 4.490 10.927 25.859 1.00 44.69 113 TRP A O 1
ATOM 953 N N . LEU A 1 114 ? 5.026 8.977 26.822 1.00 41.25 114 LEU A N 1
ATOM 954 C CA . LEU A 1 114 ? 5.937 9.580 27.791 1.00 41.25 114 LEU A CA 1
ATOM 955 C C . LEU A 1 114 ? 7.364 9.526 27.223 1.00 41.25 114 LEU A C 1
ATOM 957 O O . LEU A 1 114 ? 7.850 8.429 26.937 1.00 41.25 114 LEU A O 1
ATOM 961 N N . PRO A 1 115 ? 8.042 10.671 27.021 1.00 41.16 115 PRO A N 1
ATOM 962 C CA . PRO A 1 115 ? 9.443 10.667 26.636 1.00 41.16 115 PRO A CA 1
ATOM 963 C C . PRO A 1 115 ? 10.269 10.032 27.759 1.00 41.16 115 PRO A C 1
ATOM 965 O O . PRO A 1 115 ? 10.177 10.426 28.921 1.00 41.16 115 PRO A O 1
ATOM 968 N N . ALA A 1 116 ? 11.078 9.039 27.398 1.00 49.38 116 ALA A N 1
ATOM 969 C CA . ALA A 1 116 ? 12.084 8.462 28.273 1.00 49.38 116 ALA A CA 1
ATOM 970 C C . ALA A 1 116 ? 13.242 9.457 28.433 1.00 49.38 116 ALA A C 1
ATOM 972 O O . ALA A 1 116 ? 14.225 9.372 27.705 1.00 49.38 116 ALA A O 1
ATOM 973 N N . HIS A 1 117 ? 13.109 10.402 29.362 1.00 44.12 117 HIS A N 1
ATOM 974 C CA . HIS A 1 117 ? 14.229 11.180 29.885 1.00 44.12 117 HIS A CA 1
ATOM 975 C C . HIS A 1 117 ? 14.039 11.397 31.391 1.00 44.12 117 HIS A C 1
ATOM 977 O O . HIS A 1 117 ? 13.314 12.294 31.817 1.00 44.12 117 HIS A O 1
ATOM 983 N N . ILE A 1 118 ? 14.696 10.539 32.171 1.00 47.06 118 ILE A N 1
ATOM 984 C CA . ILE A 1 118 ? 15.427 10.938 33.378 1.00 47.06 118 ILE A CA 1
ATOM 985 C C . ILE A 1 118 ? 16.893 10.676 33.054 1.00 47.06 118 ILE A C 1
ATOM 987 O O . ILE A 1 118 ? 17.156 9.590 32.484 1.00 47.06 118 ILE A O 1
#

Radius of gyration: 34.05 Å; chains: 1; bounding box: 66×22×99 Å

Secondary structure (DSSP, 8-state):
-HHHHHHHHHHHHHHHHHHHHHHHHHHHHHHHHHHHHHHHHHHHHHHHHHHHHHHS--HHHHHHHHHHHHHHHHHSTTS--SHHHHTT-HHHHHHHHHHHHHHHHHHHHHTTSS----

Sequence (118 aa):
MKKAIRREQGRNSQARYRNRQRIRQGQLQRKVQQLQEELHGLRLKRQRLRLSEKTNSSPSAVVSKIFRLLETSFRSPWHMTSVEEMMKHAETRQSLRVLQKSFTHDVSNGSRWLPAHI

Organism: NCBI:txid129364

Foldseek 3Di:
DVVVVVVVVVVVVVVVVVVVVVVVVVVVVVVVVVVVVVVVVVVVVVVVVVVVCVVQQPPVNLVVLVVVLVVVCVVVVPPDPDPVSQCVDPSNVVSVVVNCVNCVVVVVVVVVPDDPDD